Protein AF-A0A415FD93-F1 (afdb_monomer_lite)

Sequence (142 aa):
MKIYEIRSILRKRETIIMFKGKGNNDRLLDFFILNQGDGRFLQYTRLRGIAQCDMKENDL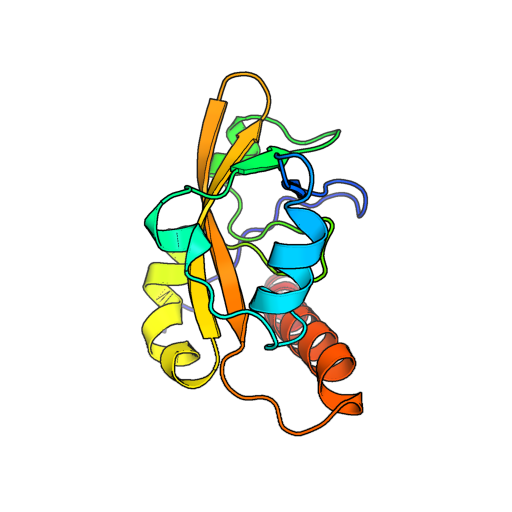ERCDFLHSFLPCPIFSQRFVEKMSSILKDVVTFYPIDIYCGDKSKMFFIAKINNYCGDKSKMFFIAKINNYIDLINHENQKL

Organism: NCBI:txid371601

Foldseek 3Di:
DDDDFFDDPCPDPPFAWEKDDDPVVVQCCCVQQVVNHPCPVLVVDATETETDPDDDPCNLVGGQWHHYPPLWIKGAPVCCVPCCVVCVQFWDWGWYWYDYPPDTDIITTIGTDDDDDDVVRVVVSVVVVVVNVVSVVVVVVD

Secondary structure (DSSP, 8-state):
--PPPP-----STT-EEEEPSTTHHHHHIIIIIIS----THHHH--EEEEE-TT--HHHHHH-SEEEESSS--EEEHHHHHHHHHHHTTTEEEEEEEEEETTEEEEEEEEEE----STTHHHHHHHHHHHHHHHHHHHTT--

Radius of gyration: 15.0 Å; chains: 1; bounding box: 38×37×40 Å

pLDDT: mean 74.72, std 16.48, range [35.16, 94.81]

Structure (mmCIF, N/CA/C/O backbone):
data_AF-A0A415FD93-F1
#
_entry.id   AF-A0A415FD93-F1
#
loop_
_atom_site.group_PDB
_atom_site.id
_atom_site.type_symbol
_atom_site.label_atom_id
_atom_site.label_alt_id
_atom_site.label_comp_id
_atom_site.label_asym_id
_atom_site.label_entity_id
_atom_site.label_seq_id
_atom_site.pdbx_PDB_ins_code
_atom_site.Cartn_x
_atom_site.Cartn_y
_atom_site.Cartn_z
_atom_site.occupancy
_atom_site.B_iso_or_equiv
_atom_site.auth_seq_id
_atom_site.auth_comp_id
_atom_site.auth_asym_id
_atom_site.auth_atom_id
_atom_site.pdbx_PDB_model_num
ATOM 1 N N . MET A 1 1 ? -10.852 8.152 25.930 1.00 40.62 1 MET A N 1
ATOM 2 C CA . MET A 1 1 ? -10.441 7.266 24.819 1.00 40.62 1 MET A CA 1
ATOM 3 C C . MET A 1 1 ? -9.572 8.090 23.875 1.00 40.62 1 MET A C 1
ATOM 5 O O . MET A 1 1 ? -10.056 9.109 23.405 1.00 40.62 1 MET A O 1
ATOM 9 N N . LYS A 1 2 ? -8.283 7.766 23.687 1.00 41.97 2 LYS A N 1
ATOM 10 C CA . LYS A 1 2 ? -7.414 8.522 22.762 1.00 41.97 2 LYS A CA 1
ATOM 11 C C . LYS A 1 2 ? -7.658 8.012 21.342 1.00 41.97 2 LYS A C 1
ATOM 13 O O . LYS A 1 2 ? -7.249 6.901 21.019 1.00 41.97 2 LYS A O 1
ATOM 18 N N . ILE A 1 3 ? -8.360 8.807 20.545 1.00 56.25 3 ILE A N 1
ATOM 19 C CA . ILE A 1 3 ? -8.603 8.556 19.123 1.00 56.25 3 ILE A CA 1
ATOM 20 C C . ILE A 1 3 ? -7.255 8.680 18.399 1.00 56.25 3 ILE A C 1
ATOM 22 O O . ILE A 1 3 ? -6.461 9.572 18.703 1.00 56.25 3 ILE A O 1
ATOM 26 N N . TYR A 1 4 ? -6.934 7.727 17.525 1.00 61.28 4 TYR A N 1
ATOM 27 C CA . TYR A 1 4 ? -5.707 7.775 16.737 1.00 61.28 4 TYR A CA 1
ATOM 28 C C . TYR A 1 4 ? -5.917 8.653 15.503 1.00 61.28 4 TYR A C 1
ATOM 30 O O . TYR A 1 4 ? -6.799 8.381 14.697 1.00 61.28 4 TYR A O 1
ATOM 38 N N . GLU A 1 5 ? -5.086 9.680 15.360 1.00 64.06 5 GLU A N 1
ATOM 39 C CA . GLU A 1 5 ? -5.075 10.574 14.205 1.00 64.06 5 GLU A CA 1
ATOM 40 C C . GLU A 1 5 ? -4.073 10.073 13.158 1.00 64.06 5 GLU A C 1
ATOM 42 O O . GLU A 1 5 ? -2.884 9.900 13.453 1.00 64.06 5 GLU A O 1
ATOM 47 N N . ILE A 1 6 ? -4.557 9.856 11.933 1.00 66.75 6 ILE A N 1
ATOM 48 C CA . ILE A 1 6 ? -3.708 9.582 10.772 1.00 66.75 6 ILE A CA 1
ATOM 49 C C . ILE A 1 6 ? -3.030 10.884 10.374 1.00 66.75 6 ILE A C 1
ATOM 51 O O . ILE A 1 6 ? -3.683 11.860 10.017 1.00 66.75 6 ILE A O 1
ATOM 55 N N . ARG A 1 7 ? -1.701 10.889 10.350 1.00 65.00 7 ARG A N 1
ATOM 56 C CA . ARG A 1 7 ? -0.950 12.033 9.831 1.00 65.00 7 ARG A CA 1
ATOM 57 C C . ARG A 1 7 ? -0.738 11.878 8.332 1.00 65.00 7 ARG A C 1
ATOM 59 O O . ARG A 1 7 ? 0.030 11.026 7.911 1.00 65.00 7 ARG A O 1
ATOM 66 N N . SER A 1 8 ? -1.359 12.706 7.501 1.00 63.94 8 SER A N 1
ATOM 67 C CA . SER A 1 8 ? -1.028 12.779 6.070 1.00 63.94 8 SER A CA 1
ATOM 68 C C . SER A 1 8 ? -0.254 14.061 5.772 1.00 63.94 8 SER A C 1
ATOM 70 O O . SER A 1 8 ? -0.592 15.129 6.274 1.00 63.94 8 SER A O 1
ATOM 72 N N . ILE A 1 9 ? 0.803 13.964 4.963 1.00 57.28 9 ILE A N 1
ATOM 73 C CA . ILE A 1 9 ? 1.597 15.129 4.512 1.00 57.28 9 ILE A CA 1
ATOM 74 C C . ILE A 1 9 ? 1.285 15.458 3.050 1.00 57.28 9 ILE A C 1
ATOM 76 O O . ILE A 1 9 ? 1.910 16.327 2.451 1.00 57.28 9 ILE A O 1
ATOM 80 N N . LEU A 1 10 ? 0.286 14.796 2.462 1.00 56.28 10 LEU A N 1
ATOM 81 C CA . LEU A 1 10 ? -0.081 14.960 1.061 1.00 56.28 10 LEU A CA 1
ATOM 82 C C . LEU A 1 10 ? -0.766 16.319 0.870 1.00 56.28 10 LEU A C 1
ATOM 84 O O . LEU A 1 10 ? -1.985 16.443 0.865 1.00 56.28 10 LEU A O 1
ATOM 88 N N . ARG A 1 11 ? 0.054 17.367 0.745 1.00 51.56 11 ARG A N 1
ATOM 89 C CA . ARG A 1 11 ? -0.370 18.750 0.496 1.00 51.56 11 ARG A CA 1
ATOM 90 C C . ARG A 1 11 ? -0.880 18.943 -0.937 1.00 51.56 11 ARG A C 1
ATOM 92 O O . ARG A 1 11 ? -1.529 19.947 -1.208 1.00 51.56 11 ARG A O 1
ATOM 99 N N . LYS A 1 12 ? -0.586 18.006 -1.849 1.00 56.78 12 LYS A N 1
ATOM 100 C CA . LYS A 1 12 ? -0.985 18.025 -3.264 1.00 56.78 12 LYS A CA 1
ATOM 101 C C . LYS A 1 12 ? -1.278 16.608 -3.766 1.00 56.78 12 LYS A C 1
ATOM 103 O O . LYS A 1 12 ? -0.610 15.657 -3.371 1.00 56.78 12 LYS A O 1
ATOM 108 N N . ARG A 1 13 ? -2.244 16.485 -4.685 1.00 54.59 13 ARG A N 1
ATOM 109 C CA . ARG A 1 13 ? -2.679 15.215 -5.310 1.00 54.59 13 ARG A CA 1
ATOM 110 C C . ARG A 1 13 ? -1.585 14.496 -6.117 1.00 54.59 13 ARG A C 1
ATOM 112 O O . ARG A 1 13 ? -1.756 13.336 -6.463 1.00 54.59 13 ARG A O 1
ATOM 119 N N . GLU A 1 14 ? -0.487 15.180 -6.422 1.00 58.00 14 GLU A N 1
ATOM 120 C CA . GLU A 1 14 ? 0.583 14.706 -7.309 1.00 58.00 14 GLU A CA 1
ATOM 121 C C . GLU A 1 14 ? 1.669 13.897 -6.583 1.00 58.00 14 GLU A C 1
ATOM 123 O O . GLU A 1 14 ? 2.463 13.211 -7.225 1.00 58.00 14 GLU A O 1
ATOM 128 N N . THR A 1 15 ? 1.695 13.923 -5.246 1.00 68.69 15 THR A N 1
ATOM 129 C CA . THR A 1 15 ? 2.654 13.137 -4.465 1.00 68.69 15 THR A CA 1
ATOM 130 C C . THR A 1 15 ? 2.202 11.676 -4.405 1.00 68.69 15 THR A C 1
ATOM 132 O O . THR A 1 15 ? 1.429 11.269 -3.537 1.00 68.69 15 THR A O 1
ATOM 135 N N . ILE A 1 16 ? 2.672 10.892 -5.374 1.00 81.12 16 ILE A N 1
ATOM 136 C CA . ILE A 1 16 ? 2.284 9.497 -5.594 1.00 81.12 16 ILE A CA 1
ATOM 137 C C . ILE A 1 16 ? 3.512 8.589 -5.456 1.00 81.12 16 ILE A C 1
ATOM 139 O O . ILE A 1 16 ? 4.614 8.924 -5.889 1.00 81.12 16 ILE A O 1
ATOM 143 N N . ILE A 1 17 ? 3.327 7.409 -4.870 1.00 87.06 17 ILE A N 1
ATOM 144 C CA . ILE A 1 17 ? 4.323 6.338 -4.853 1.00 87.06 17 ILE A CA 1
ATOM 145 C C . ILE A 1 17 ? 4.235 5.531 -6.150 1.00 87.06 17 ILE A C 1
ATOM 147 O O . ILE A 1 17 ? 3.217 4.894 -6.432 1.00 87.06 17 ILE A O 1
ATOM 151 N N . MET A 1 18 ? 5.327 5.490 -6.910 1.00 88.56 18 MET A N 1
ATOM 152 C CA . MET A 1 18 ? 5.462 4.612 -8.072 1.00 88.56 18 MET A CA 1
ATOM 153 C C . MET A 1 18 ? 6.133 3.294 -7.701 1.00 88.56 18 MET A C 1
ATOM 155 O O . MET A 1 18 ? 7.200 3.286 -7.093 1.00 88.56 18 MET A O 1
ATOM 159 N N . PHE A 1 19 ? 5.549 2.167 -8.102 1.00 88.81 19 PHE A N 1
ATOM 160 C CA . PHE A 1 19 ? 6.150 0.855 -7.866 1.00 88.81 19 PHE A CA 1
ATOM 161 C C . PHE A 1 19 ? 7.359 0.626 -8.779 1.00 88.81 19 PHE A C 1
ATOM 163 O O . PHE A 1 19 ? 7.321 0.899 -9.979 1.00 88.81 19 PHE A O 1
ATOM 170 N N . LYS A 1 20 ? 8.449 0.107 -8.208 1.00 84.69 20 LYS A N 1
ATOM 171 C CA . LYS A 1 20 ? 9.683 -0.208 -8.932 1.00 84.69 20 LYS A CA 1
ATOM 172 C C . LYS A 1 20 ? 9.678 -1.666 -9.403 1.00 84.69 20 LYS A C 1
ATOM 174 O O . LYS A 1 20 ? 9.364 -2.583 -8.643 1.00 84.69 20 LYS A O 1
ATOM 179 N N . GLY A 1 21 ? 10.126 -1.878 -10.639 1.00 72.88 21 GLY A N 1
ATOM 180 C CA . GLY A 1 21 ? 10.382 -3.191 -11.239 1.00 72.88 21 GLY A CA 1
ATOM 181 C C . GLY A 1 21 ? 9.584 -3.420 -12.524 1.00 72.88 21 GLY A C 1
ATOM 182 O O . GLY A 1 21 ? 8.384 -3.165 -12.592 1.00 72.88 21 GLY A O 1
ATOM 183 N N . LYS A 1 22 ? 10.275 -3.872 -13.574 1.00 57.81 22 LYS A N 1
ATOM 184 C CA . LYS A 1 22 ? 9.703 -4.087 -14.910 1.00 57.81 22 LYS A CA 1
ATOM 185 C C . LYS A 1 22 ? 8.689 -5.240 -14.863 1.00 57.81 22 LYS A C 1
ATOM 187 O O . LYS A 1 22 ? 9.028 -6.314 -14.383 1.00 57.81 22 LYS A O 1
ATOM 192 N N . GLY A 1 23 ? 7.460 -5.013 -15.335 1.00 63.62 23 GLY A N 1
ATOM 193 C CA . GLY A 1 23 ? 6.380 -6.016 -15.323 1.00 63.62 23 GLY A CA 1
ATOM 194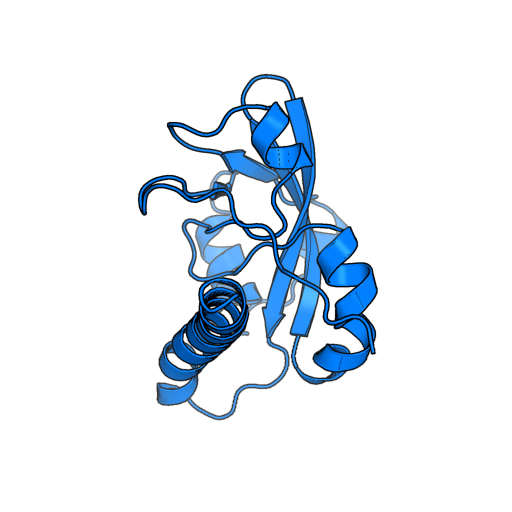 C C . GLY A 1 23 ? 5.722 -6.257 -13.955 1.00 63.62 23 GLY A C 1
ATOM 195 O O . GLY A 1 23 ? 4.885 -7.147 -13.831 1.00 63.62 23 GLY A O 1
ATOM 196 N N . ASN A 1 24 ? 6.072 -5.480 -12.922 1.00 69.56 24 ASN A N 1
ATOM 197 C CA . ASN A 1 24 ? 5.461 -5.628 -11.599 1.00 69.56 24 ASN A CA 1
ATOM 198 C C . ASN A 1 24 ? 4.058 -5.019 -11.523 1.00 69.56 24 ASN A C 1
ATOM 200 O O . ASN A 1 24 ? 3.251 -5.517 -10.752 1.00 69.56 24 ASN A O 1
ATOM 204 N N . ASN A 1 25 ? 3.745 -3.983 -12.305 1.00 78.44 25 ASN A N 1
ATOM 205 C CA . ASN A 1 25 ? 2.465 -3.279 -12.178 1.00 78.44 25 ASN A CA 1
ATOM 206 C C . ASN A 1 25 ? 1.261 -4.185 -12.452 1.00 78.44 25 ASN A C 1
ATOM 208 O O . ASN A 1 25 ? 0.328 -4.163 -11.658 1.00 78.44 25 ASN A O 1
ATOM 212 N N . ASP A 1 26 ? 1.315 -5.024 -13.489 1.00 83.19 26 ASP A N 1
ATOM 213 C CA . ASP A 1 26 ? 0.221 -5.949 -13.816 1.00 83.19 26 ASP A CA 1
ATOM 214 C C . ASP A 1 26 ? 0.053 -7.003 -12.717 1.00 83.19 26 ASP A C 1
ATOM 216 O O . ASP A 1 26 ? -1.037 -7.207 -12.205 1.00 83.19 26 ASP A O 1
ATOM 220 N N . ARG A 1 27 ? 1.156 -7.582 -12.227 1.00 86.44 27 ARG A N 1
ATOM 221 C CA . ARG A 1 27 ? 1.120 -8.561 -11.124 1.00 86.44 27 ARG A CA 1
ATOM 222 C C . ARG A 1 27 ? 0.612 -7.954 -9.817 1.00 86.44 27 ARG A C 1
ATOM 224 O O . ARG A 1 27 ? -0.085 -8.616 -9.048 1.00 86.44 27 ARG A O 1
ATOM 231 N N . LEU A 1 28 ? 0.993 -6.707 -9.541 1.00 87.12 28 LEU A N 1
ATOM 232 C CA . LEU A 1 28 ? 0.513 -5.954 -8.388 1.00 87.12 28 LEU A CA 1
ATOM 233 C C . LEU A 1 28 ? -0.974 -5.629 -8.540 1.00 87.12 28 LEU A C 1
ATOM 235 O O . LEU A 1 28 ? -1.708 -5.787 -7.572 1.00 87.12 28 LEU A O 1
ATOM 239 N N . LEU A 1 29 ? -1.424 -5.233 -9.731 1.00 83.69 29 LEU A N 1
ATOM 240 C CA . LEU A 1 29 ? -2.834 -5.013 -10.043 1.00 83.69 29 LEU A CA 1
ATOM 241 C C . LEU A 1 29 ? -3.636 -6.308 -9.848 1.00 83.69 29 LEU A C 1
ATOM 243 O O . LEU A 1 29 ? -4.605 -6.315 -9.087 1.00 83.69 29 LEU A O 1
ATOM 247 N N . ASP A 1 30 ? -3.195 -7.409 -10.452 1.00 86.50 30 ASP A N 1
ATOM 248 C CA . ASP A 1 30 ? -3.843 -8.718 -10.372 1.00 86.50 30 ASP A CA 1
ATOM 249 C C . ASP A 1 30 ? -3.999 -9.176 -8.925 1.00 86.50 30 ASP A C 1
ATOM 251 O O . ASP A 1 30 ? -5.063 -9.643 -8.513 1.00 86.50 30 ASP A O 1
ATOM 255 N N . PHE A 1 31 ? -2.942 -9.024 -8.127 1.00 88.25 31 PHE A N 1
ATOM 256 C CA . PHE A 1 31 ? -2.934 -9.471 -6.743 1.00 88.25 31 PHE A CA 1
ATOM 257 C C . PHE A 1 31 ? -3.672 -8.520 -5.795 1.00 88.25 31 PHE A C 1
ATOM 259 O O . PHE A 1 31 ? -4.564 -8.955 -5.069 1.00 88.25 31 PHE A O 1
ATOM 266 N N . PHE A 1 32 ? -3.308 -7.236 -5.770 1.00 85.00 32 PHE A N 1
ATOM 267 C CA . PHE A 1 32 ? -3.819 -6.282 -4.780 1.00 85.00 32 PHE A CA 1
ATOM 268 C C . PHE A 1 32 ? -5.213 -5.745 -5.115 1.00 85.00 32 PHE A C 1
ATOM 270 O O . PHE A 1 32 ? -5.962 -5.419 -4.193 1.00 85.00 32 PHE A O 1
ATOM 277 N N . ILE A 1 33 ? -5.565 -5.649 -6.402 1.00 80.06 33 ILE A N 1
ATOM 278 C CA . ILE A 1 33 ? -6.808 -5.009 -6.859 1.00 80.06 33 ILE A CA 1
ATOM 279 C C . ILE A 1 33 ? -7.786 -6.020 -7.456 1.00 80.06 33 ILE A C 1
ATOM 281 O O . ILE A 1 33 ? -8.979 -5.991 -7.138 1.00 80.06 33 ILE A O 1
ATOM 285 N N . LEU A 1 34 ? -7.323 -6.907 -8.341 1.00 81.25 34 LEU A N 1
ATOM 286 C CA . LEU A 1 34 ? -8.217 -7.822 -9.050 1.00 81.25 34 LEU A CA 1
ATOM 287 C C . LEU A 1 34 ? -8.528 -9.099 -8.268 1.00 81.25 34 LEU A C 1
ATOM 289 O O . LEU A 1 34 ? -9.556 -9.708 -8.555 1.00 81.25 34 LEU A O 1
ATOM 293 N N . ASN A 1 35 ? -7.723 -9.444 -7.254 1.00 79.69 35 ASN A N 1
ATOM 294 C CA . ASN A 1 35 ? -7.777 -10.725 -6.536 1.00 79.69 35 ASN A CA 1
ATOM 295 C C . ASN A 1 35 ? -7.641 -11.944 -7.472 1.00 79.69 35 ASN A C 1
ATOM 297 O O . ASN A 1 35 ? -8.216 -12.998 -7.220 1.00 79.69 35 ASN A O 1
ATOM 301 N N . GLN A 1 36 ? -6.884 -11.793 -8.558 1.00 84.25 36 GLN A N 1
ATOM 302 C CA . GLN A 1 36 ? -6.613 -12.838 -9.550 1.00 84.25 36 GLN A CA 1
ATOM 303 C C . GLN A 1 36 ? -5.208 -13.445 -9.395 1.00 84.25 36 GLN A C 1
ATOM 305 O O . GLN A 1 36 ? -4.950 -14.536 -9.894 1.00 84.25 36 GLN A O 1
ATOM 310 N N . GLY A 1 37 ? -4.297 -12.767 -8.687 1.00 82.94 37 GLY A N 1
ATOM 311 C CA . GLY A 1 37 ? -2.940 -13.253 -8.421 1.00 82.94 37 GLY A CA 1
ATOM 312 C C . GLY A 1 37 ? -2.828 -14.133 -7.168 1.00 82.94 37 GLY A C 1
ATOM 313 O O . GLY A 1 37 ? -3.551 -13.944 -6.194 1.00 82.94 37 GLY A O 1
ATOM 314 N N . ASP A 1 38 ? -1.850 -15.043 -7.154 1.00 84.38 38 ASP A N 1
ATOM 315 C CA . ASP A 1 38 ? -1.561 -15.939 -6.017 1.00 84.38 38 ASP A CA 1
ATOM 316 C C . ASP A 1 38 ? -0.616 -15.341 -4.954 1.00 84.38 38 ASP A C 1
ATOM 318 O O . ASP A 1 38 ? -0.395 -15.932 -3.898 1.00 84.38 38 ASP A O 1
ATOM 322 N N . GLY A 1 39 ? -0.021 -14.178 -5.232 1.00 86.00 39 GLY A N 1
ATOM 323 C CA . GLY A 1 39 ? 0.884 -13.486 -4.314 1.00 86.00 39 GLY A CA 1
ATOM 324 C C . GLY A 1 39 ? 2.242 -14.160 -4.087 1.00 86.00 39 GLY A C 1
ATOM 325 O O . GLY A 1 39 ? 3.033 -13.636 -3.305 1.00 86.00 39 GLY A O 1
ATOM 326 N N . ARG A 1 40 ? 2.580 -15.268 -4.767 1.00 87.19 40 ARG A N 1
ATOM 327 C CA . ARG A 1 40 ? 3.838 -16.014 -4.527 1.00 87.19 40 ARG A CA 1
ATOM 328 C C . ARG A 1 40 ? 5.091 -15.165 -4.717 1.00 87.19 40 ARG A C 1
ATOM 330 O O . ARG A 1 40 ? 6.099 -15.383 -4.054 1.00 87.19 40 ARG A O 1
ATOM 337 N N . PHE A 1 41 ? 5.029 -14.157 -5.583 1.00 85.50 41 PHE A N 1
ATOM 338 C CA . PHE A 1 41 ? 6.141 -13.230 -5.807 1.00 85.50 41 PHE A CA 1
ATOM 339 C C . PHE A 1 41 ? 6.559 -12.461 -4.549 1.00 85.50 41 PHE A C 1
ATOM 341 O O . PHE A 1 41 ? 7.728 -12.106 -4.421 1.00 85.50 41 PHE A O 1
ATOM 348 N N . LEU A 1 42 ? 5.642 -12.258 -3.601 1.00 86.75 42 LEU A N 1
ATOM 349 C CA . LEU A 1 42 ? 5.915 -11.568 -2.340 1.00 86.75 42 LEU A CA 1
ATOM 350 C C . LEU A 1 42 ? 6.790 -12.394 -1.388 1.00 86.75 42 LEU A C 1
ATOM 352 O O . LEU A 1 42 ? 7.378 -11.829 -0.473 1.00 86.75 42 LEU A O 1
ATOM 356 N N . GLN A 1 43 ? 6.915 -13.708 -1.608 1.00 83.44 43 GLN A N 1
ATOM 357 C CA . GLN A 1 43 ? 7.790 -14.576 -0.810 1.00 83.44 43 GLN A CA 1
ATOM 358 C C . GLN A 1 43 ? 9.270 -14.386 -1.158 1.00 83.44 43 GLN A C 1
ATOM 360 O O . GLN A 1 43 ? 10.138 -14.589 -0.316 1.00 83.44 43 GLN A O 1
ATOM 365 N N . TYR A 1 44 ? 9.557 -13.983 -2.398 1.00 82.44 44 TYR A N 1
ATOM 366 C CA . TYR A 1 44 ? 10.920 -13.903 -2.930 1.00 82.44 44 TYR A CA 1
ATOM 367 C C . TYR A 1 44 ? 11.342 -12.475 -3.279 1.00 82.44 44 TYR A C 1
ATOM 369 O O . TYR A 1 44 ? 12.509 -12.224 -3.568 1.00 82.44 44 TYR A O 1
ATOM 377 N N . THR A 1 45 ? 10.405 -11.523 -3.306 1.00 81.94 45 THR A N 1
ATOM 378 C CA . THR A 1 45 ? 10.666 -10.132 -3.683 1.00 81.94 45 THR A CA 1
ATOM 379 C C . THR A 1 45 ? 10.007 -9.180 -2.701 1.00 81.94 45 THR A C 1
ATOM 381 O O . THR A 1 45 ? 8.786 -9.150 -2.557 1.00 81.94 45 THR A O 1
ATOM 384 N N . ARG A 1 46 ? 10.827 -8.333 -2.073 1.00 84.62 46 ARG A N 1
ATOM 385 C CA . ARG A 1 46 ? 10.333 -7.211 -1.277 1.00 84.62 46 ARG A CA 1
ATOM 386 C C . ARG A 1 46 ? 9.845 -6.106 -2.206 1.00 84.62 46 ARG A C 1
ATOM 388 O O . ARG A 1 46 ? 10.565 -5.699 -3.122 1.00 84.62 46 ARG A O 1
ATOM 395 N N . LEU A 1 47 ? 8.627 -5.630 -1.970 1.00 91.56 47 LEU A N 1
ATOM 396 C CA . LEU A 1 47 ? 8.052 -4.532 -2.735 1.00 91.56 47 LEU A CA 1
ATOM 397 C C . LEU A 1 47 ? 8.869 -3.260 -2.534 1.00 91.56 47 LEU A C 1
ATOM 399 O O . LEU A 1 47 ? 9.328 -2.973 -1.428 1.00 91.56 47 LEU A O 1
ATOM 403 N N . ARG A 1 48 ? 9.017 -2.484 -3.608 1.00 92.44 48 ARG A N 1
ATOM 404 C CA . ARG A 1 48 ? 9.712 -1.198 -3.583 1.00 92.44 48 ARG A CA 1
ATOM 405 C C . ARG A 1 48 ? 8.864 -0.142 -4.272 1.00 92.44 48 ARG A C 1
ATOM 407 O O . ARG A 1 48 ? 8.436 -0.343 -5.408 1.00 92.44 48 ARG A O 1
ATOM 414 N N . GLY A 1 49 ? 8.644 0.969 -3.589 1.00 91.56 49 GLY A N 1
ATOM 415 C CA . GLY A 1 49 ? 8.009 2.171 -4.108 1.00 91.56 49 GLY A CA 1
ATOM 416 C C . GLY A 1 49 ? 9.005 3.325 -4.145 1.00 91.56 49 GLY A C 1
ATOM 417 O O . GLY A 1 49 ? 9.911 3.389 -3.322 1.00 91.56 49 GLY A O 1
ATOM 418 N N . ILE A 1 50 ? 8.851 4.237 -5.095 1.00 90.75 50 ILE A N 1
ATOM 419 C CA . ILE A 1 50 ? 9.629 5.470 -5.199 1.00 90.75 50 ILE A CA 1
ATOM 420 C C . ILE A 1 50 ? 8.652 6.628 -5.051 1.00 90.75 50 ILE A C 1
ATOM 422 O O . ILE A 1 50 ? 7.723 6.757 -5.855 1.00 90.75 50 ILE A O 1
ATOM 426 N N . ALA A 1 51 ? 8.865 7.457 -4.034 1.00 88.31 51 ALA A N 1
ATOM 427 C CA . ALA A 1 51 ? 8.149 8.709 -3.882 1.00 88.31 51 ALA A CA 1
ATOM 428 C C . ALA A 1 51 ? 8.468 9.623 -5.069 1.00 88.31 51 ALA A C 1
ATOM 430 O O . ALA A 1 51 ? 9.634 9.889 -5.361 1.00 88.31 51 ALA A O 1
ATOM 431 N N . GLN A 1 52 ? 7.428 10.045 -5.787 1.00 82.75 52 GLN A N 1
ATOM 432 C CA . GLN A 1 52 ? 7.548 11.050 -6.841 1.00 82.75 52 GLN A CA 1
ATOM 433 C C . GLN A 1 52 ? 7.583 12.466 -6.234 1.00 82.75 52 GLN A C 1
ATOM 435 O O . GLN A 1 52 ? 7.634 12.615 -5.013 1.00 82.75 52 GLN A O 1
ATOM 440 N N . CYS A 1 53 ? 7.614 13.488 -7.094 1.00 69.25 53 CYS A N 1
ATOM 441 C CA . CYS A 1 53 ? 7.892 14.892 -6.776 1.00 69.25 53 CYS A CA 1
ATOM 442 C C . CYS A 1 53 ? 7.283 15.425 -5.458 1.00 69.25 53 CYS A C 1
ATOM 444 O O . CYS A 1 53 ? 6.195 15.037 -5.026 1.00 69.25 53 CYS A O 1
ATOM 446 N N . ASP A 1 54 ? 7.994 16.387 -4.865 1.00 71.31 54 ASP A N 1
ATOM 447 C CA . ASP A 1 54 ? 7.620 17.180 -3.683 1.00 71.31 54 ASP A CA 1
ATOM 448 C C . ASP A 1 54 ? 7.584 16.458 -2.321 1.00 71.31 54 ASP A C 1
ATOM 450 O O . ASP A 1 54 ? 7.340 17.112 -1.305 1.00 71.31 54 ASP A O 1
ATOM 454 N N . MET A 1 55 ? 7.897 15.159 -2.246 1.00 77.12 55 MET A N 1
ATOM 455 C CA . MET A 1 55 ? 8.118 14.484 -0.960 1.00 77.12 55 MET A CA 1
ATOM 456 C C . MET A 1 55 ? 9.556 14.683 -0.475 1.00 77.12 55 MET A C 1
ATOM 458 O O . MET A 1 55 ? 10.512 14.427 -1.206 1.00 77.12 55 MET A O 1
ATOM 462 N N . LYS A 1 56 ? 9.721 15.125 0.775 1.00 80.81 56 LYS A N 1
ATOM 463 C CA . LYS A 1 56 ? 11.022 15.190 1.447 1.00 80.81 56 LYS A CA 1
ATOM 464 C C . LYS A 1 56 ? 11.231 13.953 2.301 1.00 80.81 56 LYS A C 1
ATOM 466 O O . LYS A 1 56 ? 10.296 13.356 2.822 1.00 80.81 56 LYS A O 1
ATOM 471 N N . GLU A 1 57 ? 12.490 13.630 2.552 1.00 80.19 57 GLU A N 1
ATOM 472 C CA . GLU A 1 57 ? 12.867 12.490 3.390 1.00 80.19 57 GLU A CA 1
ATOM 473 C C . GLU A 1 57 ? 12.199 12.502 4.777 1.00 80.19 57 GLU A C 1
ATOM 475 O O . GLU A 1 57 ? 11.696 11.481 5.239 1.00 80.19 57 GLU A O 1
ATOM 480 N N . ASN A 1 58 ? 12.130 13.672 5.423 1.00 82.94 58 ASN A N 1
ATOM 481 C CA . ASN A 1 58 ? 11.490 13.825 6.735 1.00 82.94 58 ASN A CA 1
ATOM 482 C C . ASN A 1 58 ? 9.963 13.640 6.693 1.00 82.94 58 ASN A C 1
ATOM 484 O O . ASN A 1 58 ? 9.342 13.446 7.742 1.00 82.94 58 ASN A O 1
ATOM 488 N N . ASP A 1 59 ? 9.343 13.688 5.513 1.00 81.56 59 ASP A N 1
ATOM 489 C CA . ASP A 1 59 ? 7.906 13.473 5.371 1.00 81.56 59 ASP A CA 1
ATOM 490 C C . ASP A 1 59 ? 7.563 11.989 5.555 1.00 81.56 59 ASP A C 1
ATOM 492 O O . ASP A 1 59 ? 6.577 11.667 6.222 1.00 81.56 59 ASP A O 1
ATOM 496 N N . LEU A 1 60 ? 8.428 11.069 5.105 1.00 83.69 60 LEU A N 1
ATOM 497 C CA . LEU A 1 60 ? 8.279 9.630 5.377 1.00 83.69 60 LEU A CA 1
ATOM 498 C C . LEU A 1 60 ? 8.249 9.329 6.886 1.00 83.69 60 LEU A C 1
ATOM 500 O O . LEU A 1 60 ? 7.583 8.396 7.340 1.00 83.69 60 LEU A O 1
ATOM 504 N N . GLU A 1 61 ? 8.928 10.138 7.700 1.00 83.88 61 GLU A N 1
ATOM 505 C CA . GLU A 1 61 ? 8.924 9.965 9.152 1.00 83.88 61 GLU A CA 1
ATOM 506 C C . GLU A 1 61 ? 7.618 10.382 9.820 1.00 83.88 61 GLU A C 1
ATOM 508 O O . GLU A 1 61 ? 7.220 9.821 10.848 1.00 83.88 61 GLU A O 1
ATOM 513 N N . ARG A 1 62 ? 6.924 11.346 9.226 1.00 82.19 62 ARG A N 1
ATOM 514 C CA . ARG A 1 62 ? 5.787 12.026 9.843 1.00 82.19 62 ARG A CA 1
ATOM 515 C C . ARG A 1 62 ? 4.442 11.586 9.271 1.00 82.19 62 ARG A C 1
ATOM 517 O O . ARG A 1 62 ? 3.438 11.827 9.935 1.00 82.19 62 ARG A O 1
ATOM 524 N N . CYS A 1 63 ? 4.419 10.944 8.103 1.00 80.19 63 CYS A N 1
ATOM 525 C CA . CYS A 1 63 ? 3.191 10.461 7.485 1.00 80.19 63 CYS A CA 1
ATOM 526 C C . CYS A 1 63 ? 2.798 9.050 7.950 1.00 80.19 63 CYS A C 1
ATOM 528 O O . CYS A 1 63 ? 3.619 8.247 8.399 1.00 80.19 63 CYS A O 1
ATOM 530 N N . ASP A 1 64 ? 1.503 8.789 7.852 1.00 83.12 64 ASP A N 1
ATOM 531 C CA . ASP A 1 64 ? 0.809 7.538 8.131 1.00 83.12 64 ASP A CA 1
ATOM 532 C C . ASP A 1 64 ? 0.144 6.954 6.907 1.00 83.12 64 ASP A C 1
ATOM 534 O O . ASP A 1 64 ? -0.243 5.790 6.928 1.00 83.12 64 ASP A O 1
ATOM 538 N N . PHE A 1 65 ? 0.038 7.753 5.854 1.00 84.25 65 PHE A N 1
ATOM 539 C CA . PHE A 1 65 ? -0.683 7.416 4.654 1.00 84.25 65 PHE A CA 1
ATOM 540 C C . PHE A 1 65 ? 0.015 7.999 3.427 1.00 84.25 65 PHE A C 1
ATOM 542 O O . PHE A 1 65 ? 0.455 9.152 3.438 1.00 84.25 65 PHE A O 1
ATOM 549 N N . LEU A 1 66 ? 0.100 7.182 2.381 1.00 83.19 66 LEU A N 1
ATOM 550 C CA . LEU A 1 66 ? 0.694 7.503 1.093 1.00 83.19 66 LEU A CA 1
ATOM 551 C C . LEU A 1 66 ? -0.223 7.003 -0.031 1.00 83.19 66 LEU A C 1
ATOM 553 O O . LEU A 1 66 ? -0.678 5.854 -0.019 1.00 83.19 66 LEU A O 1
ATOM 557 N N . HIS A 1 67 ? -0.449 7.853 -1.033 1.00 79.94 67 HIS A N 1
ATOM 558 C CA . HIS A 1 67 ? -1.088 7.442 -2.281 1.00 79.94 67 HIS A CA 1
ATOM 559 C C . HIS A 1 67 ? -0.089 6.688 -3.151 1.00 79.94 67 HIS A C 1
ATOM 561 O O . HIS A 1 67 ? 1.072 7.082 -3.246 1.00 79.94 67 HIS A O 1
ATOM 567 N N . SER A 1 68 ? -0.534 5.627 -3.821 1.00 81.44 68 SER A N 1
ATOM 568 C CA . SER A 1 68 ? 0.272 4.936 -4.825 1.00 81.44 68 SER A CA 1
ATOM 569 C C . SER A 1 68 ? -0.332 5.073 -6.218 1.00 81.44 68 SER A C 1
ATOM 571 O O . SER A 1 68 ? -1.458 5.539 -6.377 1.00 81.44 68 SER A O 1
ATOM 573 N N . PHE A 1 69 ? 0.467 4.755 -7.235 1.00 81.62 69 PHE A N 1
ATOM 574 C CA . PHE A 1 69 ? 0.058 4.842 -8.637 1.00 81.62 69 PHE A CA 1
ATOM 575 C C . PHE A 1 69 ? -1.079 3.865 -8.963 1.00 81.62 69 PHE A C 1
ATOM 577 O O . PHE A 1 69 ? -1.977 4.180 -9.739 1.00 81.62 69 PHE A O 1
ATOM 584 N N . LEU A 1 70 ? -1.057 2.686 -8.340 1.00 79.19 70 LEU A N 1
ATOM 585 C CA . LEU A 1 70 ? -2.218 1.802 -8.309 1.00 79.19 70 LEU A CA 1
ATOM 586 C C . LEU A 1 70 ? -3.157 2.285 -7.197 1.00 79.19 70 LEU A C 1
ATOM 588 O O . LEU A 1 70 ? -2.684 2.867 -6.224 1.00 79.19 70 LEU A O 1
ATOM 592 N N . PRO A 1 71 ? -4.470 2.026 -7.263 1.00 74.50 71 PRO A N 1
ATOM 593 C CA . PRO A 1 71 ? -5.404 2.420 -6.209 1.00 74.50 71 PRO A CA 1
ATOM 594 C C . PRO A 1 71 ? -5.274 1.547 -4.938 1.00 74.50 71 PRO A C 1
ATOM 596 O O . PRO A 1 71 ? -6.264 1.11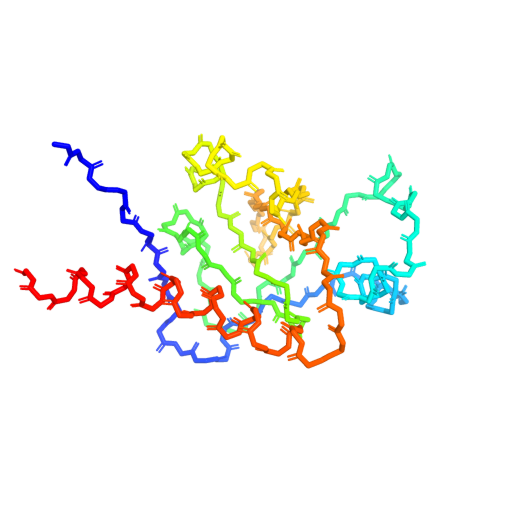1 -4.356 1.00 74.50 71 PRO A O 1
ATOM 599 N N . CYS A 1 72 ? -4.039 1.282 -4.508 1.00 79.19 72 CYS A N 1
ATOM 600 C CA . CYS A 1 72 ? -3.679 0.569 -3.296 1.00 79.19 72 CYS A CA 1
ATOM 601 C C . CYS A 1 72 ? -3.210 1.585 -2.243 1.00 79.19 72 CYS A C 1
ATOM 603 O O . CYS A 1 72 ? -2.221 2.292 -2.475 1.00 79.19 72 CYS A O 1
ATOM 605 N N . PRO A 1 73 ? -3.870 1.668 -1.081 1.00 81.69 73 PRO A N 1
ATOM 606 C CA . PRO A 1 73 ? -3.439 2.559 -0.020 1.00 81.69 73 PRO A CA 1
ATOM 607 C C . PRO A 1 73 ? -2.196 1.997 0.685 1.00 81.69 73 PRO A C 1
ATOM 609 O O . PRO A 1 73 ? -2.081 0.786 0.899 1.00 81.69 73 PRO A O 1
ATOM 612 N N . ILE A 1 74 ? -1.257 2.881 1.031 1.00 88.62 74 ILE A N 1
ATOM 613 C CA . ILE A 1 74 ? -0.007 2.536 1.716 1.00 88.62 74 ILE A CA 1
ATOM 614 C C . ILE A 1 74 ? 0.019 3.240 3.073 1.00 88.62 74 ILE A C 1
ATOM 616 O O . ILE A 1 74 ? -0.187 4.450 3.145 1.00 88.62 74 ILE A O 1
ATOM 620 N N . PHE A 1 75 ? 0.295 2.491 4.138 1.00 90.19 75 PHE A N 1
ATOM 621 C CA . PHE A 1 75 ? 0.231 2.969 5.515 1.00 90.19 75 PHE A CA 1
ATOM 622 C C . PHE A 1 75 ? 1.549 2.813 6.265 1.00 90.19 75 PHE A C 1
ATOM 624 O O . PHE A 1 75 ? 2.338 1.908 5.986 1.00 90.19 75 PHE A O 1
ATOM 631 N N . SER A 1 76 ? 1.801 3.694 7.229 1.00 91.88 76 SER A N 1
ATOM 632 C CA . SER A 1 76 ? 2.964 3.568 8.109 1.00 91.88 76 SER A CA 1
ATOM 633 C C . SER A 1 76 ? 2.828 2.367 9.047 1.00 91.88 76 SER A C 1
ATOM 635 O O . SER A 1 76 ? 1.734 1.875 9.329 1.00 91.88 76 SER A O 1
ATOM 637 N N . GLN A 1 77 ? 3.956 1.944 9.614 1.00 93.44 77 GLN A N 1
ATOM 638 C CA . GLN A 1 77 ? 3.979 0.907 10.643 1.00 93.44 77 GLN A CA 1
ATOM 639 C C . GLN A 1 77 ? 3.078 1.239 11.845 1.00 93.44 77 GLN A C 1
ATOM 641 O O . GLN A 1 77 ? 2.314 0.386 12.287 1.00 93.44 77 GLN A O 1
ATOM 646 N N . ARG A 1 78 ? 3.095 2.486 12.336 1.00 89.81 78 ARG A N 1
ATOM 647 C CA . ARG A 1 78 ? 2.282 2.890 13.499 1.00 89.81 78 ARG A CA 1
ATOM 648 C C . ARG A 1 78 ? 0.777 2.825 13.237 1.00 89.81 78 ARG A C 1
ATOM 650 O O . ARG A 1 78 ? 0.019 2.545 14.163 1.00 89.81 78 ARG A O 1
ATOM 657 N N . PHE A 1 79 ? 0.339 3.055 11.997 1.00 88.75 79 PHE A N 1
ATOM 658 C CA . PHE A 1 79 ? -1.056 2.840 11.616 1.00 88.75 79 PHE A CA 1
ATOM 659 C C . PHE A 1 79 ? -1.404 1.353 11.690 1.00 88.75 79 PHE A C 1
ATOM 661 O O . PHE A 1 79 ? -2.390 0.972 12.321 1.00 88.75 79 PHE A O 1
ATOM 668 N N . VAL A 1 80 ? -0.566 0.508 11.085 1.00 91.69 80 VAL A N 1
ATOM 669 C CA . VAL A 1 80 ? -0.770 -0.944 11.042 1.00 91.69 80 VAL A CA 1
ATOM 670 C C . VAL A 1 80 ? -0.812 -1.532 12.449 1.00 91.69 80 VAL A C 1
ATOM 672 O O . VAL A 1 80 ? -1.735 -2.281 12.754 1.00 91.69 80 VAL A O 1
ATOM 675 N N . GLU A 1 81 ? 0.100 -1.148 13.338 1.00 91.44 81 GLU A N 1
ATOM 676 C CA . GLU A 1 81 ? 0.126 -1.619 14.731 1.00 91.44 81 GLU A CA 1
ATOM 677 C C . GLU A 1 81 ? -1.178 -1.323 15.486 1.00 91.44 81 GLU A C 1
ATOM 679 O O . GLU A 1 81 ? -1.631 -2.140 16.286 1.00 91.44 81 GLU A O 1
ATOM 684 N N . LYS A 1 82 ? -1.819 -0.182 15.210 1.00 86.38 82 LYS A N 1
ATOM 685 C CA . LYS A 1 82 ? -3.068 0.216 15.874 1.00 86.38 82 LYS A CA 1
ATOM 686 C C . LYS A 1 82 ? -4.315 -0.378 15.235 1.00 86.38 82 LYS A C 1
ATOM 688 O O . LYS A 1 82 ? -5.274 -0.676 15.941 1.00 86.38 82 LYS A O 1
ATOM 693 N N . MET A 1 83 ? -4.316 -0.514 13.911 1.00 83.25 83 MET A N 1
ATOM 694 C CA . MET A 1 83 ? -5.527 -0.814 13.144 1.00 83.25 83 MET A CA 1
ATOM 695 C C . MET A 1 83 ? -5.615 -2.270 12.690 1.00 83.25 83 MET A C 1
ATOM 697 O O . MET A 1 83 ? -6.701 -2.711 12.322 1.00 83.25 83 MET A O 1
ATOM 701 N N . SER A 1 84 ? -4.525 -3.044 12.733 1.00 86.56 84 SER A N 1
ATOM 702 C CA . SER A 1 84 ? -4.524 -4.428 12.230 1.00 86.56 84 SER A CA 1
ATOM 703 C C . SER A 1 84 ? -5.560 -5.311 12.914 1.00 86.56 84 SER A C 1
ATOM 705 O O . SER A 1 84 ? -6.223 -6.087 12.240 1.00 86.56 84 SER A O 1
ATOM 707 N N . SER A 1 85 ? -5.750 -5.181 14.230 1.00 82.06 85 SER A N 1
ATOM 708 C CA . SER A 1 85 ? -6.746 -5.977 14.963 1.00 82.06 85 SER A CA 1
ATOM 709 C C . SER A 1 85 ? -8.184 -5.647 14.551 1.00 82.06 85 SER A C 1
ATOM 711 O O . SER A 1 85 ? -9.018 -6.546 14.482 1.00 82.06 85 SER A O 1
ATOM 713 N N . ILE A 1 86 ? -8.452 -4.375 14.244 1.00 80.75 86 ILE A N 1
ATOM 714 C CA . ILE A 1 86 ? -9.758 -3.860 13.813 1.00 80.75 86 ILE A CA 1
ATOM 715 C C . ILE A 1 86 ? -10.038 -4.269 12.363 1.00 80.75 86 ILE A C 1
ATOM 717 O O . ILE A 1 86 ? -11.166 -4.603 12.013 1.00 80.75 86 ILE A O 1
ATOM 721 N N . LEU A 1 87 ? -9.009 -4.243 11.514 1.00 81.06 87 LEU A N 1
ATOM 722 C CA . LEU A 1 87 ? -9.132 -4.443 10.071 1.00 81.06 87 LEU A CA 1
ATOM 723 C C . LEU A 1 87 ? -8.818 -5.870 9.609 1.00 81.06 87 LEU A C 1
ATOM 725 O O . LEU A 1 87 ? -8.939 -6.128 8.416 1.00 81.06 87 LEU A O 1
ATOM 729 N N . LYS A 1 88 ? -8.444 -6.793 10.503 1.00 82.38 88 LYS A N 1
ATOM 730 C CA . LYS A 1 88 ? -7.946 -8.145 10.171 1.00 82.38 88 LYS A CA 1
ATOM 731 C C . LYS A 1 88 ? -8.820 -8.932 9.183 1.00 82.38 88 LYS A C 1
ATOM 733 O O . LYS A 1 88 ? -8.296 -9.638 8.328 1.00 82.38 88 LYS A O 1
ATOM 738 N N . ASP A 1 89 ? -10.141 -8.786 9.278 1.00 81.50 89 ASP A N 1
ATOM 739 C CA . ASP A 1 89 ? -11.101 -9.536 8.456 1.00 81.50 89 ASP A CA 1
ATOM 740 C C . ASP A 1 89 ? -11.374 -8.845 7.109 1.00 81.50 89 ASP A C 1
ATOM 742 O O . ASP A 1 89 ? -11.998 -9.409 6.210 1.00 81.50 89 ASP A O 1
ATOM 746 N N . VAL A 1 90 ? -10.890 -7.611 6.961 1.00 80.00 90 VAL A N 1
ATOM 747 C CA . VAL A 1 90 ? -11.146 -6.735 5.818 1.00 80.00 90 VAL A CA 1
ATOM 748 C C . VAL A 1 90 ? -9.882 -6.537 4.987 1.00 80.00 90 VAL A C 1
ATOM 750 O O . VAL A 1 90 ? -9.944 -6.572 3.761 1.00 80.00 90 VAL A O 1
ATOM 753 N N . VAL A 1 91 ? -8.732 -6.351 5.635 1.00 85.06 91 VAL A N 1
ATOM 754 C CA . VAL A 1 91 ? -7.473 -5.945 5.011 1.00 85.06 91 VAL A CA 1
ATOM 755 C C . VAL A 1 91 ? -6.322 -6.824 5.491 1.00 85.06 91 VAL A C 1
ATOM 757 O O . VAL A 1 91 ? -6.140 -7.035 6.687 1.00 85.06 91 VAL A O 1
ATOM 760 N N . THR A 1 92 ? -5.482 -7.255 4.554 1.00 90.06 92 THR A N 1
ATOM 761 C CA . THR A 1 92 ? -4.148 -7.791 4.824 1.00 90.06 92 THR A CA 1
ATOM 762 C C . THR A 1 92 ? -3.092 -6.781 4.396 1.00 90.06 92 THR A C 1
ATOM 764 O O . THR A 1 92 ? -3.109 -6.262 3.279 1.00 90.06 92 THR A O 1
ATOM 767 N N . PHE A 1 93 ? -2.151 -6.511 5.294 1.00 92.50 93 PHE A N 1
ATOM 768 C CA . PHE A 1 93 ? -1.046 -5.587 5.068 1.00 92.50 93 PHE A CA 1
ATOM 769 C C . PHE A 1 93 ? 0.207 -6.337 4.613 1.00 92.50 93 PHE A C 1
ATOM 771 O O . PHE A 1 93 ? 0.573 -7.351 5.205 1.00 92.50 93 PHE A O 1
ATOM 778 N N . TYR A 1 94 ? 0.888 -5.815 3.593 1.00 93.38 94 TYR A N 1
ATOM 779 C CA . TYR A 1 94 ? 2.141 -6.367 3.075 1.00 93.38 94 TYR A CA 1
ATOM 780 C C . TYR A 1 94 ? 3.248 -5.313 3.127 1.00 93.38 94 TYR A C 1
ATOM 782 O O . TYR A 1 94 ? 2.995 -4.164 2.769 1.00 93.38 94 TYR A O 1
ATOM 790 N N . PRO A 1 95 ? 4.474 -5.663 3.548 1.00 94.38 95 PRO A N 1
ATOM 791 C CA . PRO A 1 95 ? 5.554 -4.694 3.675 1.00 94.38 95 PRO A CA 1
ATOM 792 C C . PRO A 1 95 ? 6.023 -4.175 2.308 1.00 94.38 95 PRO A C 1
ATOM 794 O O . PRO A 1 95 ? 6.133 -4.926 1.335 1.00 94.38 95 PRO A O 1
ATOM 797 N N . ILE A 1 96 ? 6.347 -2.885 2.254 1.00 93.25 96 ILE A N 1
ATOM 798 C CA . ILE A 1 96 ? 6.918 -2.198 1.094 1.00 93.25 96 ILE A CA 1
ATOM 799 C C . ILE A 1 96 ? 7.976 -1.190 1.541 1.00 93.25 96 ILE A C 1
ATOM 801 O O . ILE A 1 96 ? 7.760 -0.429 2.481 1.00 93.25 96 ILE A O 1
ATOM 805 N N . ASP A 1 97 ? 9.108 -1.155 0.843 1.00 94.00 97 ASP A N 1
ATOM 806 C CA . ASP A 1 97 ? 10.129 -0.128 1.055 1.00 94.00 97 ASP A CA 1
ATOM 807 C C . ASP A 1 97 ? 9.841 1.080 0.176 1.00 94.00 97 ASP A C 1
ATOM 809 O O . ASP A 1 97 ? 9.813 0.970 -1.051 1.00 94.00 97 ASP A O 1
ATOM 813 N N . ILE A 1 98 ? 9.639 2.237 0.797 1.00 92.50 98 ILE A N 1
ATOM 814 C CA . ILE A 1 98 ? 9.417 3.504 0.107 1.00 92.50 98 ILE A CA 1
ATOM 815 C C . ILE A 1 98 ? 10.720 4.283 0.086 1.00 92.50 98 ILE A C 1
ATOM 817 O O . ILE A 1 98 ? 11.235 4.646 1.140 1.00 92.50 98 ILE A O 1
ATOM 821 N N . TYR A 1 99 ? 11.231 4.537 -1.114 1.00 91.69 99 TYR A N 1
ATOM 822 C CA . TYR A 1 99 ? 12.437 5.314 -1.361 1.00 91.69 99 TYR A CA 1
ATOM 823 C C . TYR A 1 99 ? 12.082 6.771 -1.654 1.00 91.69 99 TYR A C 1
ATOM 825 O O . TYR A 1 99 ? 11.208 7.046 -2.476 1.00 91.69 99 TYR A O 1
ATOM 833 N N . CYS A 1 100 ? 12.788 7.693 -1.010 1.00 88.94 100 CYS A N 1
ATOM 834 C CA . CYS A 1 100 ? 12.732 9.129 -1.255 1.00 88.94 100 CYS A CA 1
ATOM 835 C C . CYS A 1 100 ? 14.177 9.637 -1.305 1.00 88.94 100 CYS A C 1
ATOM 837 O O . CYS A 1 100 ? 14.819 9.757 -0.263 1.00 88.94 100 CYS A O 1
ATOM 839 N N . GLY A 1 101 ? 14.702 9.873 -2.511 1.00 85.00 101 GLY A N 1
ATOM 840 C CA . GLY A 1 101 ? 16.141 10.074 -2.703 1.00 85.00 101 GLY A CA 1
ATOM 841 C C . GLY A 1 101 ? 16.932 8.831 -2.283 1.00 85.00 101 GLY A C 1
ATOM 842 O O . GLY A 1 101 ? 16.586 7.715 -2.677 1.00 85.00 101 GLY A O 1
ATOM 843 N N . ASP A 1 102 ? 17.949 9.028 -1.445 1.00 85.88 102 ASP A N 1
ATOM 844 C CA . ASP A 1 102 ? 18.824 7.955 -0.953 1.00 85.88 102 ASP A CA 1
ATOM 845 C C . ASP A 1 102 ? 18.295 7.269 0.315 1.00 85.88 102 ASP A C 1
ATOM 847 O O . ASP A 1 102 ? 18.825 6.241 0.746 1.00 85.88 102 ASP A O 1
ATOM 851 N N . LYS A 1 103 ? 17.227 7.801 0.922 1.00 88.81 103 LYS A N 1
ATOM 852 C CA . LYS A 1 103 ? 16.600 7.197 2.100 1.00 88.81 103 LYS A CA 1
ATOM 853 C C . LYS A 1 103 ? 15.463 6.270 1.718 1.00 88.81 103 LYS A C 1
ATOM 855 O O . LYS A 1 103 ? 14.751 6.476 0.737 1.00 88.81 103 LYS A O 1
ATOM 860 N N . SER A 1 104 ? 15.261 5.260 2.559 1.00 91.25 104 SER A N 1
ATOM 861 C CA . SER A 1 104 ? 14.114 4.368 2.463 1.00 91.25 104 SER A CA 1
ATOM 862 C C . SER A 1 104 ? 13.476 4.142 3.822 1.00 91.25 104 SER A C 1
ATOM 864 O O . SER A 1 104 ? 14.170 4.131 4.839 1.00 91.25 104 SER A O 1
ATOM 866 N N . LYS A 1 105 ? 12.161 3.937 3.829 1.00 92.44 105 LYS A N 1
ATOM 867 C CA . LYS A 1 105 ? 11.407 3.569 5.023 1.00 92.44 105 LYS A CA 1
ATOM 868 C C . LYS A 1 105 ? 10.397 2.476 4.707 1.00 92.44 105 LYS A C 1
ATOM 870 O O . LYS A 1 105 ? 9.781 2.485 3.643 1.00 92.44 105 LYS A O 1
ATOM 875 N N . MET A 1 106 ? 10.214 1.553 5.648 1.00 94.44 106 MET A N 1
ATOM 876 C CA . MET A 1 106 ? 9.190 0.520 5.537 1.00 94.44 106 MET A CA 1
ATOM 877 C C . MET A 1 106 ? 7.798 1.113 5.784 1.00 94.44 106 MET A C 1
ATOM 879 O O . MET A 1 106 ? 7.546 1.774 6.793 1.00 94.44 106 MET A O 1
ATOM 883 N N . PHE A 1 107 ? 6.901 0.828 4.855 1.00 94.81 107 PHE A N 1
ATOM 884 C CA . PHE A 1 107 ? 5.463 1.039 4.937 1.00 94.81 107 PHE A CA 1
ATOM 885 C C . PHE A 1 107 ? 4.754 -0.284 4.634 1.00 94.81 107 PHE A C 1
ATOM 887 O O . PHE A 1 107 ? 5.389 -1.320 4.425 1.00 94.81 107 PHE A O 1
ATOM 894 N N . PHE A 1 108 ? 3.427 -0.247 4.593 1.00 94.00 108 PHE A N 1
ATOM 895 C CA . PHE A 1 108 ? 2.590 -1.401 4.335 1.00 94.00 108 PHE A CA 1
ATOM 896 C C . PHE A 1 108 ? 1.528 -1.082 3.293 1.00 94.00 108 PHE A C 1
ATOM 898 O O . PHE A 1 108 ? 0.689 -0.210 3.500 1.00 94.00 108 PHE A O 1
ATOM 905 N N . ILE A 1 109 ? 1.538 -1.811 2.182 1.00 91.38 109 ILE A N 1
ATOM 906 C CA . ILE A 1 109 ? 0.459 -1.772 1.199 1.00 91.38 109 ILE A CA 1
ATOM 907 C C . ILE A 1 109 ? -0.716 -2.614 1.707 1.00 91.38 109 ILE A C 1
ATOM 909 O O . ILE A 1 109 ? -0.537 -3.733 2.193 1.00 91.38 109 ILE A O 1
ATOM 913 N N . ALA A 1 110 ? -1.923 -2.069 1.614 1.00 88.00 110 ALA A N 1
ATOM 914 C CA . ALA A 1 110 ? -3.146 -2.744 2.020 1.00 88.00 110 ALA A CA 1
ATOM 915 C C . ALA A 1 110 ? -3.765 -3.514 0.844 1.00 88.00 110 ALA A C 1
ATOM 917 O O . ALA A 1 110 ? -4.102 -2.927 -0.186 1.00 88.00 110 ALA A O 1
ATOM 918 N N . LYS A 1 111 ? -3.962 -4.822 1.020 1.00 87.44 111 LYS A N 1
ATOM 919 C CA . LYS A 1 111 ? -4.806 -5.676 0.176 1.00 87.44 111 LYS A CA 1
ATOM 920 C C . LYS A 1 111 ? -6.129 -5.911 0.881 1.00 87.44 111 LYS A C 1
ATOM 922 O O . LYS A 1 111 ? -6.135 -6.188 2.072 1.00 87.44 111 LYS A O 1
ATOM 927 N N . ILE A 1 112 ? -7.238 -5.889 0.159 1.00 80.62 112 ILE A N 1
ATOM 928 C CA . ILE A 1 112 ? -8.549 -6.185 0.747 1.00 80.62 112 ILE A CA 1
ATOM 929 C C . ILE A 1 112 ? -8.925 -7.639 0.457 1.00 80.62 112 ILE A C 1
ATOM 931 O O . ILE A 1 112 ? -8.754 -8.129 -0.663 1.00 80.62 112 ILE A O 1
ATOM 935 N N . ASN A 1 113 ? -9.367 -8.347 1.496 1.00 77.69 113 ASN A N 1
ATOM 936 C CA . ASN A 1 113 ? -9.436 -9.809 1.500 1.00 77.69 113 ASN A CA 1
ATOM 937 C C . ASN A 1 113 ? -10.699 -10.351 0.843 1.00 77.69 113 ASN A C 1
ATOM 939 O O . ASN A 1 113 ? -10.611 -11.249 0.011 1.00 77.69 113 ASN A O 1
ATOM 943 N N . ASN A 1 114 ? -11.853 -9.774 1.173 1.00 65.31 114 ASN A N 1
ATOM 944 C CA . ASN A 1 114 ? -13.151 -10.273 0.741 1.00 65.31 114 ASN A CA 1
ATOM 945 C C . ASN A 1 114 ? -13.922 -9.167 0.020 1.00 65.31 114 ASN A C 1
ATOM 947 O O . ASN A 1 114 ? -14.328 -8.180 0.632 1.00 65.31 114 ASN A O 1
ATOM 951 N N . TYR A 1 115 ? -14.140 -9.348 -1.283 1.00 62.06 115 TYR A N 1
ATOM 952 C CA . TYR A 1 115 ? -14.994 -8.477 -2.086 1.00 62.06 115 TYR A CA 1
ATOM 953 C C . TYR A 1 115 ? -16.153 -9.256 -2.691 1.00 62.06 115 TYR A C 1
ATOM 955 O O . TYR A 1 115 ? -15.953 -10.265 -3.360 1.00 62.06 115 TYR A O 1
ATOM 963 N N . CYS A 1 116 ? -17.362 -8.728 -2.512 1.00 43.78 116 CYS A N 1
ATOM 964 C CA . CYS A 1 116 ? -18.561 -9.178 -3.207 1.00 43.78 116 CYS A CA 1
ATOM 965 C C . CYS A 1 116 ? -18.864 -8.197 -4.360 1.00 43.78 116 CYS A C 1
ATOM 967 O O . CYS A 1 116 ? -19.387 -7.108 -4.121 1.00 43.78 116 CYS A O 1
ATOM 969 N N . GLY A 1 117 ? -18.489 -8.546 -5.599 1.00 50.12 117 GLY A N 1
ATOM 970 C CA . GLY A 1 117 ? -18.949 -7.899 -6.846 1.00 50.12 117 GLY A CA 1
ATOM 971 C C . GLY A 1 117 ? -18.150 -6.699 -7.407 1.00 50.12 117 GLY A C 1
ATOM 972 O O . GLY A 1 117 ? -17.427 -6.003 -6.695 1.00 50.12 117 GLY A O 1
ATOM 973 N N . ASP A 1 118 ? -18.320 -6.440 -8.715 1.00 49.25 118 ASP A N 1
ATOM 974 C CA . ASP A 1 118 ? -17.543 -5.470 -9.522 1.00 49.25 118 ASP A CA 1
ATOM 975 C C . ASP A 1 118 ? -17.814 -3.985 -9.221 1.00 49.25 118 ASP A C 1
ATOM 977 O O . ASP A 1 118 ? -16.901 -3.162 -9.278 1.00 49.25 118 ASP A O 1
ATOM 981 N N . LYS A 1 119 ? -19.039 -3.609 -8.827 1.00 48.66 119 LYS A N 1
ATOM 982 C CA . LYS A 1 119 ? -19.356 -2.219 -8.427 1.00 48.66 119 LYS A CA 1
ATOM 983 C C . LYS A 1 119 ? -18.736 -1.832 -7.075 1.00 48.66 119 LYS A C 1
ATOM 985 O O . LYS A 1 119 ? -18.622 -0.652 -6.756 1.00 48.66 119 LYS A O 1
ATOM 990 N N . SER A 1 120 ? -18.288 -2.813 -6.299 1.00 50.06 120 SER A N 1
ATOM 991 C CA . SER A 1 120 ? -17.852 -2.650 -4.912 1.00 50.06 120 SER A CA 1
ATOM 992 C C . SER A 1 120 ? -16.400 -2.173 -4.781 1.00 50.06 120 SER A C 1
ATOM 994 O O . SER A 1 120 ? -16.062 -1.566 -3.770 1.00 50.06 120 SER A O 1
ATOM 996 N N . LYS A 1 121 ? -15.546 -2.366 -5.801 1.00 52.22 121 LYS A N 1
ATOM 997 C CA . LYS A 1 121 ? -14.127 -1.947 -5.767 1.00 52.22 121 LYS A CA 1
ATOM 998 C C . LYS A 1 121 ? -13.965 -0.424 -5.756 1.00 52.22 121 LYS A C 1
ATOM 1000 O O . LYS A 1 121 ? -13.294 0.112 -4.878 1.00 52.22 121 LYS A O 1
ATOM 1005 N N . MET A 1 122 ? -14.639 0.279 -6.671 1.00 51.00 122 MET A N 1
ATOM 1006 C CA . MET A 1 122 ? -14.638 1.752 -6.712 1.00 51.00 122 MET A CA 1
ATOM 1007 C C . MET A 1 122 ? -15.309 2.351 -5.472 1.00 51.00 122 MET A C 1
ATOM 1009 O O . MET A 1 122 ? -14.805 3.315 -4.904 1.00 51.00 122 MET A O 1
ATOM 1013 N N . PHE A 1 123 ? -16.397 1.733 -4.998 1.00 48.88 123 PHE A N 1
ATOM 1014 C CA . PHE A 1 123 ? -17.072 2.134 -3.764 1.00 48.88 123 PHE A CA 1
ATOM 1015 C C . PHE A 1 123 ? -16.226 1.906 -2.512 1.00 48.88 123 PHE A C 1
ATOM 1017 O O . PHE A 1 123 ? -16.358 2.670 -1.566 1.00 48.88 123 PHE A O 1
ATOM 1024 N N . PHE A 1 124 ? -15.357 0.895 -2.477 1.00 53.09 124 PHE A N 1
ATOM 1025 C CA . PHE A 1 124 ? -14.518 0.609 -1.316 1.00 53.09 124 PHE A CA 1
ATOM 1026 C C . PHE A 1 124 ? -13.200 1.380 -1.324 1.00 53.09 124 PHE A C 1
ATOM 1028 O O . PHE A 1 124 ? -12.767 1.800 -0.261 1.00 53.09 124 PHE A O 1
ATOM 1035 N N . ILE A 1 125 ? -12.608 1.669 -2.487 1.00 53.88 125 ILE A N 1
ATOM 1036 C CA . ILE A 1 125 ? -11.572 2.710 -2.593 1.00 53.88 125 ILE A CA 1
ATOM 1037 C C . ILE A 1 125 ? -12.163 4.044 -2.135 1.00 53.88 125 ILE A C 1
ATOM 1039 O O . ILE A 1 125 ? -11.563 4.721 -1.310 1.00 53.88 125 ILE A O 1
ATOM 1043 N N . ALA A 1 126 ? -13.384 4.374 -2.569 1.00 54.09 126 ALA A N 1
ATOM 1044 C CA . ALA A 1 126 ? -14.117 5.520 -2.046 1.00 54.09 126 ALA A CA 1
ATOM 1045 C C . ALA A 1 126 ? -14.459 5.372 -0.556 1.00 54.09 126 ALA A C 1
ATOM 1047 O O . ALA A 1 126 ? -14.518 6.377 0.125 1.00 54.09 126 ALA A O 1
ATOM 1048 N N . LYS A 1 127 ? -14.644 4.160 -0.013 1.00 56.03 127 LYS A N 1
ATOM 1049 C CA . LYS A 1 127 ? -14.904 3.925 1.417 1.00 56.03 127 LYS A CA 1
ATOM 1050 C C . LYS A 1 127 ? -13.638 4.036 2.255 1.00 56.03 127 LYS A C 1
ATOM 1052 O O . LYS A 1 127 ? -13.722 4.600 3.328 1.00 56.03 127 LYS A O 1
ATOM 1057 N N . ILE A 1 128 ? -12.486 3.552 1.789 1.00 57.25 128 ILE A N 1
ATOM 1058 C CA . ILE A 1 128 ? -11.184 3.785 2.420 1.00 57.25 128 ILE A CA 1
ATOM 1059 C C . ILE A 1 128 ? -10.854 5.268 2.335 1.00 57.25 128 ILE A C 1
ATOM 1061 O O . ILE A 1 128 ? -10.507 5.836 3.356 1.00 57.25 128 ILE A O 1
ATOM 1065 N N . ASN A 1 129 ? -11.019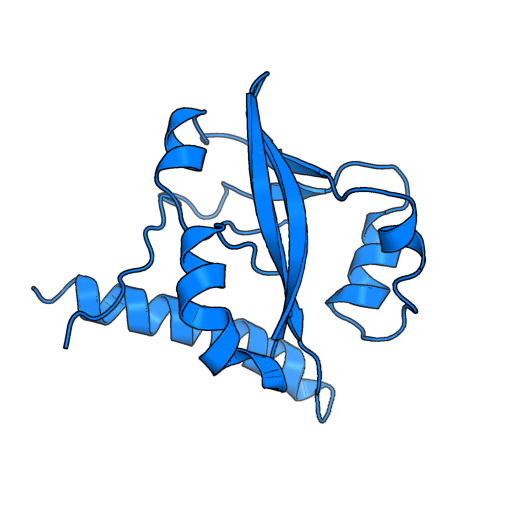 5.901 1.172 1.00 56.75 129 ASN A N 1
ATOM 1066 C CA . ASN A 1 129 ? -10.841 7.344 1.039 1.00 56.75 129 ASN A CA 1
ATOM 1067 C C . ASN A 1 129 ? -11.826 8.090 1.939 1.00 56.75 129 ASN A C 1
ATOM 1069 O O . ASN A 1 129 ? -11.386 8.956 2.659 1.00 56.75 129 ASN A O 1
ATOM 1073 N N . ASN A 1 130 ? -13.095 7.680 2.028 1.00 53.81 130 ASN A N 1
ATOM 1074 C CA . ASN A 1 130 ? -14.063 8.253 2.965 1.00 53.81 130 ASN A CA 1
ATOM 1075 C C . ASN A 1 130 ? -13.705 7.961 4.422 1.00 53.81 130 ASN A C 1
ATOM 1077 O O . ASN A 1 130 ? -13.965 8.805 5.255 1.00 53.81 130 ASN A O 1
ATOM 1081 N N . TYR A 1 131 ? -13.136 6.803 4.769 1.00 54.28 131 TYR A N 1
ATOM 1082 C CA . TYR A 1 131 ? -12.651 6.511 6.123 1.00 54.28 131 TYR A CA 1
ATOM 1083 C C . TYR A 1 131 ? -11.451 7.393 6.450 1.00 54.28 131 TYR A C 1
ATOM 1085 O O . TYR A 1 131 ? -11.391 7.952 7.535 1.00 54.28 131 TYR A O 1
ATOM 1093 N N . ILE A 1 132 ? -10.526 7.549 5.507 1.00 55.09 132 ILE A N 1
ATOM 1094 C CA . ILE A 1 132 ? -9.391 8.463 5.600 1.00 55.09 132 ILE A CA 1
ATOM 1095 C C . ILE A 1 132 ? -9.906 9.903 5.718 1.00 55.09 132 ILE A C 1
ATOM 1097 O O . ILE A 1 132 ? -9.449 10.622 6.592 1.00 55.09 132 ILE A O 1
ATOM 1101 N N . ASP A 1 133 ? -10.900 10.300 4.925 1.00 53.97 133 ASP A N 1
ATOM 1102 C CA . ASP A 1 133 ? -11.501 11.632 4.906 1.00 53.97 133 ASP A CA 1
ATOM 1103 C C . ASP A 1 133 ? -12.330 11.898 6.161 1.00 53.97 133 ASP A C 1
ATOM 1105 O O . ASP A 1 133 ? -12.211 12.978 6.709 1.00 53.97 133 ASP A O 1
ATOM 1109 N N . LEU A 1 134 ? -13.104 10.936 6.671 1.00 46.75 134 LEU A N 1
ATOM 1110 C CA . LEU A 1 134 ? -13.820 11.003 7.954 1.00 46.75 134 LEU A CA 1
ATOM 1111 C C . LEU A 1 134 ? -12.830 11.185 9.100 1.00 46.75 134 LEU A C 1
ATOM 1113 O O . LEU A 1 134 ? -12.998 12.088 9.916 1.00 46.75 134 LEU A O 1
ATOM 1117 N N . ILE A 1 135 ? -11.762 10.383 9.103 1.00 48.16 135 ILE A N 1
ATOM 1118 C CA . ILE A 1 135 ? -10.666 10.534 10.056 1.00 48.16 135 ILE A CA 1
ATOM 1119 C C . ILE A 1 135 ? -10.027 11.923 9.892 1.00 48.16 135 ILE A C 1
ATOM 1121 O O . ILE A 1 135 ? -9.774 12.584 10.886 1.00 48.16 135 ILE A O 1
ATOM 1125 N N . ASN A 1 136 ? -9.826 12.436 8.679 1.00 48.66 136 ASN A N 1
ATOM 1126 C CA . ASN A 1 136 ? -9.256 13.771 8.455 1.00 48.66 136 ASN A CA 1
ATOM 1127 C C . ASN A 1 136 ? -10.215 14.922 8.841 1.00 48.66 136 ASN A C 1
ATOM 1129 O O . ASN A 1 136 ? -9.762 15.944 9.353 1.00 48.66 136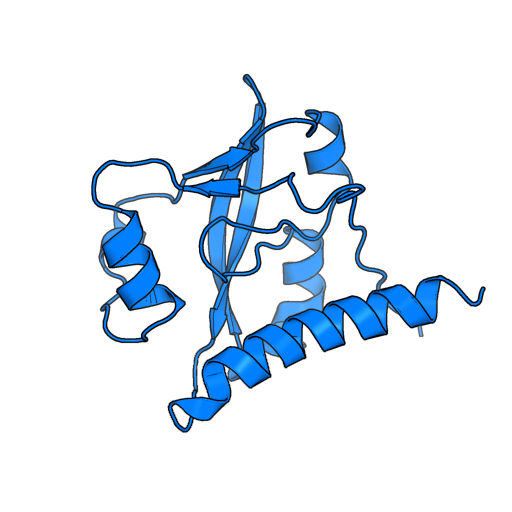 ASN A O 1
ATOM 1133 N N . HIS A 1 137 ? -11.526 14.784 8.612 1.00 43.53 137 HIS A N 1
ATOM 1134 C CA . HIS A 1 137 ? -12.538 15.828 8.823 1.00 43.53 137 HIS A CA 1
ATOM 1135 C C . HIS A 1 137 ? -12.881 16.027 10.300 1.00 43.53 137 HIS A C 1
ATOM 1137 O O . HIS A 1 137 ? -13.112 17.161 10.722 1.00 43.53 137 HIS A O 1
ATOM 1143 N N . GLU A 1 138 ? -12.903 14.949 11.088 1.00 41.62 138 GLU A N 1
ATOM 1144 C CA . GLU A 1 138 ? -13.051 15.032 12.546 1.00 41.62 138 GLU A CA 1
ATOM 1145 C C . GLU A 1 138 ? -11.861 15.756 13.200 1.00 41.62 138 GLU A C 1
ATOM 1147 O O . GLU A 1 138 ? -12.034 16.416 14.221 1.00 41.62 138 GLU A O 1
ATOM 1152 N N . ASN A 1 139 ? -10.685 15.731 12.564 1.00 40.25 139 ASN A N 1
ATOM 1153 C CA . ASN A 1 139 ? -9.465 16.385 13.046 1.00 40.25 139 ASN A CA 1
ATOM 1154 C C . ASN A 1 139 ? -9.318 17.868 12.633 1.00 40.25 139 ASN A C 1
ATOM 1156 O O . ASN A 1 139 ? -8.410 18.534 13.113 1.00 40.25 139 ASN A O 1
ATOM 1160 N N . GLN A 1 140 ? -10.196 18.418 11.778 1.00 37.34 140 GLN A N 1
ATOM 1161 C CA . GLN A 1 140 ? -10.183 19.846 11.386 1.00 37.34 140 GLN A CA 1
ATOM 1162 C C . GLN A 1 140 ? -11.205 20.722 12.139 1.00 37.34 140 GLN A C 1
ATOM 1164 O O . GLN A 1 140 ? -11.255 21.929 11.914 1.00 37.34 140 GLN A O 1
ATOM 1169 N N . LYS A 1 141 ? -12.054 20.135 12.995 1.00 35.16 141 LYS A N 1
ATOM 1170 C CA . LYS 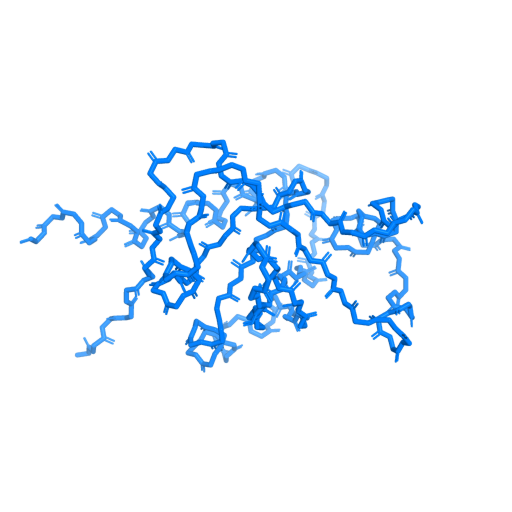A 1 141 ? -13.102 20.847 13.761 1.00 35.16 141 LYS A CA 1
ATOM 1171 C C . LYS A 1 141 ? -12.743 21.102 15.237 1.00 35.16 141 LYS A C 1
ATOM 1173 O O . LYS A 1 141 ? -13.618 21.494 16.008 1.00 35.16 141 LYS A O 1
ATOM 1178 N N . LEU A 1 142 ? -11.485 20.887 15.610 1.00 36.81 142 LEU A N 1
ATOM 1179 C CA . LEU A 1 142 ? -10.878 21.203 16.910 1.00 36.81 142 LEU A CA 1
ATOM 1180 C C . LEU A 1 142 ? -9.743 22.209 16.704 1.00 36.81 142 LEU A C 1
ATOM 1182 O O . LEU A 1 142 ? -9.500 22.992 17.645 1.00 36.81 142 LEU A O 1
#